Protein AF-A0AAE7TFU7-F1 (afdb_monomer_lite)

Radius of gyration: 14.78 Å; chains: 1; bounding box: 38×43×29 Å

Foldseek 3Di:
DDPDPPDDPCDPLNVVLVVLCCVLLPPVLVVVVVVVCVPDDPVVVSVLSVLLCVVCSPPSLQSNQDHSLQSSLLSDPLADPVNSVVVSVCSNVVHRDDSVNSVVNSVVRD

Sequence (110 aa):
MLIAYENHPLDRVKLSAFYIFCRIVGHRKQRASVRNIGVLHEGTVASEMMRVVRCYGEQEGIVRRLSWRALVALSGPALPAEVRHSLDQRILAGERISLSRIAEAHRGHS

pLDDT: mean 70.21, std 18.86, range [31.34, 93.5]

Structure (mmCIF, N/CA/C/O backbone):
data_AF-A0AAE7TFU7-F1
#
_entry.id   AF-A0AAE7TFU7-F1
#
loop_
_atom_site.group_PDB
_atom_site.id
_atom_site.type_symbol
_atom_site.label_atom_id
_atom_site.label_alt_id
_atom_site.label_comp_id
_atom_site.label_asym_id
_atom_site.label_entity_id
_atom_site.label_seq_id
_atom_site.pdbx_PDB_ins_code
_atom_site.Cartn_x
_atom_site.Cartn_y
_atom_site.Cartn_z
_atom_site.occupancy
_atom_site.B_iso_or_equiv
_atom_site.auth_seq_id
_atom_site.auth_comp_id
_atom_site.auth_asym_id
_atom_site.auth_atom_id
_atom_site.pdbx_PDB_model_num
ATOM 1 N N . MET A 1 1 ? 22.417 25.861 -4.189 1.00 31.34 1 MET A N 1
ATOM 2 C CA . MET A 1 1 ? 23.427 24.843 -3.828 1.00 31.34 1 MET A CA 1
ATOM 3 C C . MET A 1 1 ? 22.778 23.460 -3.912 1.00 31.34 1 MET A C 1
ATOM 5 O O . MET A 1 1 ? 22.269 22.947 -2.925 1.00 31.34 1 MET A O 1
ATOM 9 N N . LEU A 1 2 ? 22.694 22.927 -5.136 1.00 35.16 2 LEU A N 1
ATOM 10 C CA . LEU A 1 2 ? 22.242 21.571 -5.463 1.00 35.16 2 LEU A CA 1
ATOM 11 C C . LEU A 1 2 ? 23.473 20.668 -5.356 1.00 35.16 2 LEU A C 1
ATOM 13 O O . LEU A 1 2 ? 24.370 20.768 -6.186 1.00 35.16 2 LEU A O 1
ATOM 17 N N . ILE A 1 3 ? 23.571 19.868 -4.298 1.00 39.00 3 ILE A N 1
ATOM 18 C CA . ILE A 1 3 ? 24.716 18.971 -4.119 1.00 39.00 3 ILE A CA 1
ATOM 19 C C . ILE A 1 3 ? 24.499 17.739 -5.005 1.00 39.00 3 ILE A C 1
ATOM 21 O O . ILE A 1 3 ? 23.590 16.950 -4.757 1.00 39.00 3 ILE A O 1
ATOM 25 N N . ALA A 1 4 ? 25.325 17.667 -6.051 1.00 36.75 4 ALA A N 1
ATOM 26 C CA . ALA A 1 4 ? 25.823 16.501 -6.779 1.00 36.75 4 ALA A CA 1
ATOM 27 C C . ALA A 1 4 ? 25.001 15.200 -6.671 1.00 36.75 4 ALA A C 1
ATOM 29 O O . ALA A 1 4 ? 25.145 14.422 -5.731 1.00 36.75 4 ALA A O 1
ATOM 30 N N . TYR A 1 5 ? 24.211 14.937 -7.714 1.00 38.12 5 TYR A N 1
ATOM 31 C CA . TYR A 1 5 ? 23.736 13.601 -8.100 1.00 38.12 5 TYR A CA 1
ATOM 32 C C . TYR A 1 5 ? 24.239 13.266 -9.519 1.00 38.12 5 TYR A C 1
ATOM 34 O O . TYR A 1 5 ? 23.544 12.652 -10.325 1.00 38.12 5 TYR A O 1
ATOM 42 N N . GLU A 1 6 ? 25.440 13.744 -9.852 1.00 37.06 6 GLU A N 1
ATOM 43 C CA . GLU A 1 6 ? 26.152 13.376 -11.074 1.00 37.06 6 GLU A CA 1
ATOM 44 C C . GLU A 1 6 ? 26.837 12.020 -10.865 1.00 37.06 6 GLU A C 1
ATOM 46 O O . GLU A 1 6 ? 27.547 11.828 -9.878 1.00 37.06 6 GLU A O 1
ATOM 51 N N . ASN A 1 7 ? 26.642 11.121 -11.837 1.00 37.59 7 ASN A N 1
ATOM 52 C CA . ASN A 1 7 ? 27.311 9.823 -12.036 1.00 37.59 7 ASN A CA 1
ATOM 53 C C . ASN A 1 7 ? 26.622 8.539 -11.529 1.00 37.59 7 ASN A C 1
ATOM 55 O O . ASN A 1 7 ? 27.302 7.588 -11.161 1.00 37.59 7 ASN A O 1
ATOM 59 N N . HIS A 1 8 ? 25.292 8.433 -11.623 1.00 40.38 8 HIS A N 1
ATOM 60 C CA . HIS A 1 8 ? 24.636 7.118 -11.746 1.00 40.38 8 HIS A CA 1
ATOM 61 C C . HIS A 1 8 ? 23.726 7.109 -12.985 1.00 40.38 8 HIS A C 1
ATOM 63 O O . HIS A 1 8 ? 22.977 8.073 -13.166 1.00 40.38 8 HIS A O 1
ATOM 69 N N . PRO A 1 9 ? 23.746 6.064 -13.840 1.00 40.22 9 PRO A N 1
ATOM 70 C CA . PRO A 1 9 ? 22.921 5.974 -15.045 1.00 40.22 9 PRO A CA 1
ATOM 71 C C . PRO A 1 9 ? 21.478 5.607 -14.668 1.00 40.22 9 PRO A C 1
ATOM 73 O O . PRO A 1 9 ? 20.930 4.564 -15.032 1.00 40.22 9 PRO A O 1
ATOM 76 N N . LEU A 1 10 ? 20.833 6.475 -13.896 1.00 47.09 10 LEU A N 1
ATOM 77 C CA . LEU A 1 10 ? 19.396 6.435 -13.738 1.00 47.09 10 LEU A CA 1
ATOM 78 C C . LEU A 1 10 ? 18.805 7.160 -14.948 1.00 47.09 10 LEU A C 1
ATOM 80 O O . LEU A 1 10 ? 18.745 8.384 -14.977 1.00 47.09 10 LEU A O 1
ATOM 84 N N . ASP A 1 11 ? 18.426 6.379 -15.963 1.00 53.69 11 ASP A N 1
ATOM 85 C CA . ASP A 1 11 ? 17.668 6.800 -17.149 1.00 53.69 11 ASP A CA 1
ATOM 86 C C . ASP A 1 11 ? 16.681 7.941 -16.859 1.00 53.69 11 ASP A C 1
ATOM 88 O O . ASP A 1 11 ? 16.065 7.983 -15.791 1.00 53.69 11 ASP A O 1
ATOM 92 N N . ARG A 1 12 ? 16.443 8.837 -17.828 1.00 45.59 12 ARG A N 1
ATOM 93 C CA . ARG A 1 12 ? 15.539 10.001 -17.667 1.00 45.59 12 ARG A CA 1
ATOM 94 C C . ARG A 1 12 ? 14.156 9.641 -17.097 1.00 45.59 12 ARG A C 1
ATOM 96 O O . ARG A 1 12 ? 13.553 10.448 -16.393 1.00 45.59 12 ARG A O 1
ATOM 103 N N . VAL A 1 13 ? 13.679 8.422 -17.351 1.00 49.94 13 VAL A N 1
ATOM 104 C CA . VAL A 1 13 ? 12.421 7.871 -16.816 1.00 49.94 13 VAL A CA 1
ATOM 105 C C . VAL A 1 13 ? 12.510 7.550 -15.314 1.00 49.94 13 VAL A C 1
ATOM 107 O O . VAL A 1 13 ? 11.554 7.742 -14.566 1.00 49.94 13 VAL A O 1
ATOM 110 N N . LYS A 1 14 ? 13.671 7.087 -14.841 1.00 51.00 14 LYS A N 1
ATOM 111 C CA . LYS A 1 14 ? 13.936 6.814 -13.423 1.00 51.00 14 LYS A CA 1
ATOM 112 C C . LYS A 1 14 ? 14.052 8.119 -12.635 1.00 51.00 14 LYS A C 1
ATOM 114 O O . LYS A 1 14 ? 13.524 8.200 -11.531 1.00 51.00 14 LYS A O 1
ATOM 119 N N . LEU A 1 15 ? 14.662 9.154 -13.220 1.00 51.62 15 LEU A N 1
ATOM 120 C CA . LEU A 1 15 ? 14.739 10.492 -12.622 1.00 51.62 15 LEU A CA 1
ATOM 121 C C . LEU A 1 15 ? 13.365 11.166 -12.507 1.00 51.62 15 LEU A C 1
ATOM 123 O O . LEU A 1 15 ? 13.084 11.765 -11.472 1.00 51.62 15 LEU A O 1
ATOM 127 N N . SER A 1 16 ? 12.480 11.036 -13.503 1.00 54.75 16 SER A N 1
ATOM 128 C CA . SER A 1 16 ? 11.123 11.597 -13.420 1.00 54.75 16 SER A CA 1
ATOM 129 C C . SER A 1 16 ? 10.256 10.862 -12.395 1.00 54.75 16 SER A C 1
ATOM 131 O O . SER A 1 16 ? 9.613 11.510 -11.571 1.00 54.75 16 SER A O 1
ATOM 133 N N . ALA A 1 17 ? 10.301 9.526 -12.365 1.00 53.41 17 ALA A N 1
ATOM 134 C CA . ALA A 1 17 ? 9.612 8.726 -11.353 1.00 53.41 17 ALA A CA 1
ATOM 135 C C . ALA A 1 17 ? 10.141 9.018 -9.939 1.00 53.41 17 ALA A C 1
ATOM 137 O O . ALA A 1 17 ? 9.354 9.181 -9.008 1.00 53.41 17 ALA A O 1
ATOM 138 N N . PHE A 1 18 ? 11.462 9.159 -9.786 1.00 56.28 18 PHE A N 1
ATOM 139 C CA . PHE A 1 18 ? 12.096 9.551 -8.531 1.00 56.28 18 PHE A CA 1
ATOM 140 C C . PHE A 1 18 ? 11.674 10.959 -8.104 1.00 56.28 18 PHE A C 1
ATOM 142 O O . PHE A 1 18 ? 11.327 11.153 -6.947 1.00 56.28 18 PHE A O 1
ATOM 149 N N . TYR A 1 19 ? 11.628 11.931 -9.018 1.00 58.66 19 TYR A N 1
ATOM 150 C CA . TYR A 1 19 ? 11.243 13.312 -8.713 1.00 58.66 19 TYR A CA 1
ATOM 151 C C . TYR A 1 19 ? 9.752 13.446 -8.360 1.00 58.66 19 TYR A C 1
ATOM 153 O O . TYR A 1 19 ? 9.405 14.125 -7.393 1.00 58.66 19 TYR A O 1
ATOM 161 N N . ILE A 1 20 ? 8.868 12.746 -9.080 1.00 59.28 20 ILE A N 1
ATOM 162 C CA . ILE A 1 20 ? 7.433 12.647 -8.762 1.00 59.28 20 ILE A CA 1
ATOM 163 C C . ILE A 1 20 ? 7.250 11.991 -7.388 1.00 59.28 20 ILE A C 1
ATOM 165 O O . ILE A 1 20 ? 6.531 12.506 -6.535 1.00 59.28 20 ILE A O 1
ATOM 169 N N . PHE A 1 21 ? 7.984 10.914 -7.114 1.00 60.69 21 PHE A N 1
ATOM 170 C CA . PHE A 1 21 ? 7.987 10.261 -5.810 1.00 60.69 21 PHE A CA 1
ATOM 171 C C . PHE A 1 21 ? 8.536 11.167 -4.688 1.00 60.69 21 PHE A C 1
ATOM 173 O O . PHE A 1 21 ? 7.940 11.239 -3.615 1.00 60.69 21 PHE A O 1
ATOM 180 N N . CYS A 1 22 ? 9.630 11.904 -4.918 1.00 58.56 22 CYS A N 1
ATOM 181 C CA . CYS A 1 22 ? 10.173 12.908 -3.992 1.00 58.56 22 CYS A CA 1
ATOM 182 C C . CYS A 1 22 ? 9.132 13.966 -3.634 1.00 58.56 22 CYS A C 1
ATOM 184 O O . CYS A 1 22 ? 9.009 14.335 -2.464 1.00 58.56 22 CYS A O 1
ATOM 186 N N . ARG A 1 23 ? 8.376 14.421 -4.638 1.00 63.72 23 ARG A N 1
ATOM 187 C CA . ARG A 1 23 ? 7.312 15.409 -4.476 1.00 63.72 23 ARG A CA 1
ATOM 188 C C . ARG A 1 23 ? 6.156 14.869 -3.629 1.00 63.72 23 ARG A C 1
ATOM 190 O O . ARG A 1 23 ? 5.695 15.581 -2.74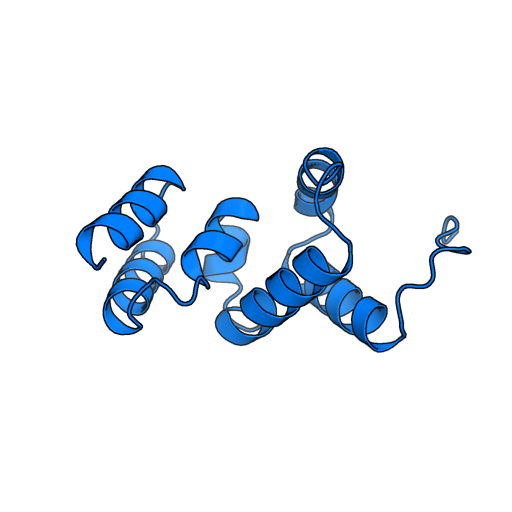7 1.00 63.72 23 ARG A O 1
ATOM 197 N N . ILE A 1 24 ? 5.738 13.621 -3.850 1.00 58.69 24 ILE A N 1
ATOM 198 C CA . ILE A 1 24 ? 4.565 13.020 -3.186 1.00 58.69 24 ILE A CA 1
ATOM 199 C C . ILE A 1 24 ? 4.890 12.516 -1.765 1.00 58.69 24 ILE A C 1
ATOM 201 O O . ILE A 1 24 ? 4.108 12.698 -0.835 1.00 58.69 24 ILE A O 1
ATOM 205 N N . VAL A 1 25 ? 6.042 11.870 -1.552 1.00 57.69 25 VAL A N 1
ATOM 206 C CA . VAL A 1 25 ? 6.344 11.173 -0.278 1.00 57.69 25 VAL A CA 1
ATOM 207 C C . VAL A 1 25 ? 7.009 12.088 0.759 1.00 57.69 25 VAL A C 1
ATOM 209 O O . VAL A 1 25 ? 7.026 11.785 1.957 1.00 57.69 25 VAL A O 1
ATOM 212 N N . GLY A 1 26 ? 7.518 13.241 0.323 1.00 54.47 26 GLY A N 1
ATOM 213 C CA . GLY A 1 26 ? 8.229 14.197 1.160 1.00 54.47 26 GLY A CA 1
ATOM 214 C C . GLY A 1 26 ? 9.648 13.734 1.510 1.00 54.47 26 GLY A C 1
ATOM 215 O O . GLY A 1 26 ? 9.895 12.595 1.917 1.00 54.47 26 GLY A O 1
ATOM 216 N N . HIS A 1 27 ? 10.602 14.663 1.413 1.00 50.62 27 HIS A N 1
ATOM 217 C CA . HIS A 1 27 ? 12.049 14.425 1.538 1.00 50.62 27 HIS A CA 1
ATOM 218 C C . HIS A 1 27 ? 12.498 13.633 2.790 1.00 50.62 27 HIS A C 1
ATOM 220 O O . HIS A 1 27 ? 13.552 12.997 2.777 1.00 50.62 27 HIS A O 1
ATOM 226 N N . ARG A 1 28 ? 11.720 13.626 3.886 1.00 48.78 28 ARG A N 1
ATOM 227 C CA . ARG A 1 28 ? 12.124 13.007 5.166 1.00 48.78 28 ARG A CA 1
ATOM 228 C C . ARG A 1 28 ? 12.028 11.478 5.205 1.00 48.78 28 ARG A C 1
ATOM 230 O O . ARG A 1 28 ? 12.835 10.857 5.892 1.00 48.78 28 ARG A O 1
ATOM 237 N N . LYS A 1 29 ? 11.099 10.846 4.475 1.00 50.22 29 LYS A N 1
ATOM 238 C CA . LYS A 1 29 ? 10.947 9.373 4.497 1.00 50.22 29 LYS A CA 1
ATOM 239 C C . LYS A 1 29 ? 11.993 8.645 3.638 1.00 50.22 29 LYS A C 1
ATOM 241 O O . LYS A 1 29 ? 12.315 7.489 3.907 1.00 50.2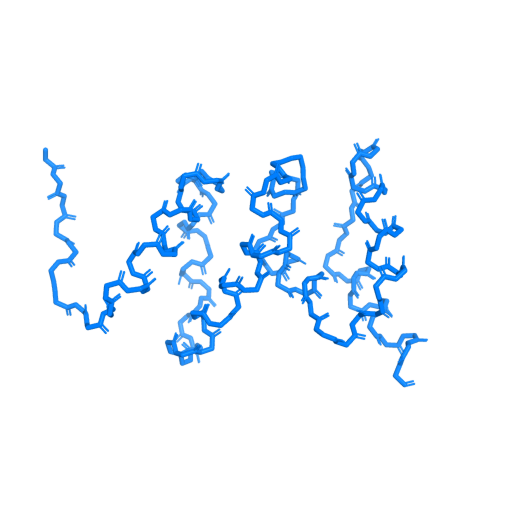2 29 LYS A O 1
ATOM 246 N N . GLN A 1 30 ? 12.585 9.328 2.656 1.00 47.44 30 GLN A N 1
ATOM 247 C CA . GLN A 1 30 ? 13.564 8.746 1.729 1.00 47.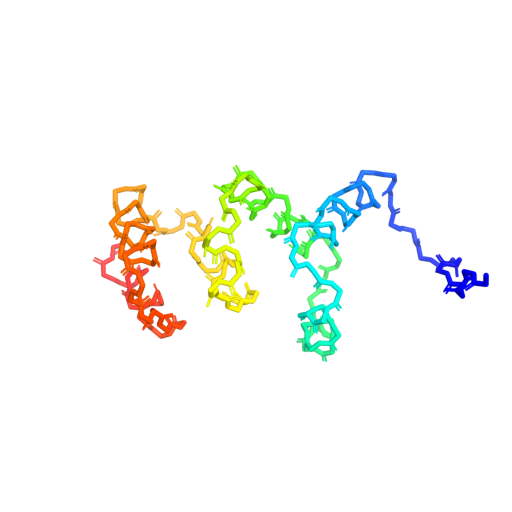44 30 GLN A CA 1
ATOM 248 C C . GLN A 1 30 ? 14.890 8.368 2.381 1.00 47.44 30 GLN A C 1
ATOM 250 O O . GLN A 1 30 ? 15.425 7.296 2.108 1.00 47.44 30 GLN A O 1
ATOM 255 N N . ARG A 1 31 ? 15.404 9.205 3.290 1.00 42.97 31 ARG A N 1
ATOM 256 C CA . ARG A 1 31 ? 16.728 9.001 3.903 1.00 42.97 31 ARG A CA 1
ATOM 257 C C . ARG A 1 31 ? 16.807 7.729 4.756 1.00 42.97 31 ARG A C 1
ATOM 259 O O . ARG A 1 31 ? 17.903 7.237 5.003 1.00 42.97 31 ARG A O 1
ATOM 266 N N . ALA A 1 32 ? 15.673 7.212 5.231 1.00 48.28 32 ALA A N 1
ATOM 267 C CA . ALA A 1 32 ? 15.589 5.940 5.952 1.00 48.28 32 ALA A CA 1
ATOM 268 C C . ALA A 1 32 ? 15.390 4.739 5.011 1.00 48.28 32 ALA A C 1
ATOM 270 O O . ALA A 1 32 ? 15.869 3.647 5.306 1.00 48.28 32 ALA A O 1
ATOM 271 N N . SER A 1 33 ? 14.717 4.946 3.873 1.00 47.78 33 SER A N 1
ATOM 272 C CA . SER A 1 33 ? 14.436 3.885 2.903 1.00 47.78 33 SER A CA 1
ATOM 273 C C . SER A 1 33 ? 15.661 3.550 2.054 1.00 47.78 33 SER A C 1
ATOM 275 O O . SER A 1 33 ? 16.048 2.392 1.987 1.00 47.78 33 SER A O 1
ATOM 277 N N . VAL A 1 34 ? 16.351 4.557 1.501 1.00 47.59 34 VAL A N 1
ATOM 278 C CA . VAL A 1 34 ? 17.553 4.356 0.664 1.00 47.59 34 VAL A CA 1
ATOM 279 C C . VAL A 1 34 ? 18.682 3.669 1.445 1.00 47.59 34 VAL A C 1
ATOM 281 O O . VAL A 1 34 ? 19.379 2.825 0.896 1.00 47.59 34 VAL A O 1
ATOM 284 N N . ARG A 1 35 ? 18.802 3.927 2.757 1.00 45.78 35 ARG A N 1
ATOM 285 C CA . ARG A 1 35 ? 19.779 3.243 3.628 1.00 45.78 35 ARG A CA 1
ATOM 286 C C . ARG A 1 35 ? 19.476 1.758 3.877 1.00 45.78 35 ARG A C 1
ATOM 288 O O . ARG A 1 35 ? 20.391 1.021 4.209 1.00 45.78 35 ARG A O 1
ATOM 295 N N . ASN A 1 36 ? 18.228 1.315 3.708 1.00 40.50 36 ASN A N 1
ATOM 296 C CA . ASN A 1 36 ? 17.818 -0.091 3.847 1.00 40.50 36 ASN A CA 1
ATOM 297 C C . ASN A 1 36 ? 17.729 -0.837 2.498 1.00 40.50 36 ASN A C 1
ATOM 299 O O . ASN A 1 36 ? 17.459 -2.033 2.486 1.00 40.50 36 ASN A O 1
ATOM 303 N N . ILE A 1 37 ? 17.927 -0.145 1.369 1.00 45.94 37 ILE A N 1
ATOM 304 C CA . ILE A 1 37 ? 17.799 -0.681 -0.002 1.00 45.94 37 ILE A CA 1
ATOM 305 C C . ILE A 1 37 ? 19.153 -1.178 -0.554 1.00 45.94 37 ILE A C 1
ATOM 307 O O . ILE A 1 37 ? 19.238 -1.585 -1.705 1.00 45.94 37 ILE A O 1
ATOM 311 N N . GLY A 1 38 ? 20.210 -1.228 0.265 1.00 39.16 38 GLY A N 1
ATOM 312 C CA . GLY A 1 38 ? 21.584 -1.569 -0.146 1.00 39.16 38 GLY A CA 1
ATOM 313 C C . GLY A 1 38 ? 21.829 -2.964 -0.751 1.00 39.16 38 GLY A C 1
ATOM 314 O O . GLY A 1 38 ? 22.983 -3.346 -0.886 1.00 39.16 38 GLY A O 1
ATOM 315 N N . VAL A 1 39 ? 20.790 -3.733 -1.102 1.00 46.50 39 VAL A N 1
ATOM 316 C CA . VAL A 1 39 ? 20.896 -5.089 -1.678 1.00 46.50 39 VAL A CA 1
ATOM 317 C C . VAL A 1 39 ? 19.932 -5.324 -2.865 1.00 46.50 39 VAL A C 1
ATOM 319 O O . VAL A 1 39 ? 19.975 -6.376 -3.495 1.00 46.50 39 VAL A O 1
ATOM 322 N N . LEU A 1 40 ? 19.057 -4.372 -3.225 1.00 46.97 40 LEU A N 1
ATOM 323 C CA . LEU A 1 40 ? 18.101 -4.560 -4.330 1.00 46.97 40 LEU A CA 1
ATOM 324 C C . LEU A 1 40 ? 18.664 -4.003 -5.644 1.00 46.97 40 LEU A C 1
ATOM 326 O O . LEU A 1 40 ? 19.024 -2.832 -5.719 1.00 46.97 40 LEU A O 1
ATOM 330 N N . HIS A 1 41 ? 18.697 -4.839 -6.687 1.00 55.97 41 HIS A N 1
ATOM 331 C CA . HIS A 1 41 ? 19.038 -4.430 -8.054 1.00 55.97 41 HIS A CA 1
ATOM 332 C C . HIS A 1 41 ? 18.225 -3.193 -8.469 1.00 55.97 41 HIS A C 1
ATOM 334 O O . HIS A 1 41 ? 17.008 -3.149 -8.273 1.00 55.97 41 HIS A O 1
ATOM 340 N N . GLU A 1 42 ? 18.877 -2.211 -9.097 1.00 56.50 42 GLU A N 1
ATOM 341 C CA . GLU A 1 42 ? 18.264 -0.929 -9.480 1.00 56.50 42 GLU A CA 1
ATOM 342 C C . GLU A 1 42 ? 16.968 -1.083 -10.299 1.00 56.50 42 GLU A C 1
ATOM 344 O O . GLU A 1 42 ? 16.047 -0.272 -10.178 1.00 56.50 42 GLU A O 1
ATOM 349 N N . GLY A 1 43 ? 16.869 -2.141 -11.114 1.00 60.28 43 GLY A N 1
ATOM 350 C CA . GLY A 1 43 ? 15.669 -2.457 -11.896 1.00 60.28 43 GLY A CA 1
ATOM 351 C C . GLY A 1 43 ? 14.452 -2.818 -11.037 1.00 60.28 43 GLY A C 1
ATOM 352 O O . GLY A 1 43 ? 13.337 -2.380 -11.328 1.00 60.28 43 GLY A O 1
ATOM 353 N N . THR A 1 44 ? 14.658 -3.547 -9.938 1.00 71.25 44 THR A N 1
ATOM 354 C CA . THR A 1 44 ? 13.589 -3.929 -9.002 1.00 71.25 44 THR A CA 1
ATOM 355 C C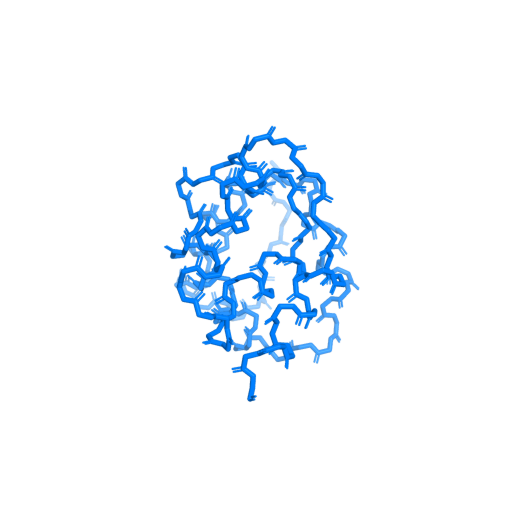 . THR A 1 44 ? 13.038 -2.702 -8.289 1.00 71.25 44 THR A C 1
ATOM 357 O O . THR A 1 44 ? 11.824 -2.519 -8.219 1.00 71.25 44 THR A O 1
ATOM 360 N N . VAL A 1 45 ? 13.926 -1.808 -7.850 1.00 69.62 45 VAL A N 1
ATOM 361 C CA . VAL A 1 45 ? 13.546 -0.567 -7.162 1.00 69.62 45 VAL A CA 1
ATOM 362 C C . VAL A 1 45 ? 12.729 0.342 -8.084 1.00 69.62 45 VAL A C 1
ATOM 364 O O . VAL A 1 45 ? 11.683 0.848 -7.681 1.00 69.62 45 VAL A O 1
ATOM 367 N N . ALA A 1 46 ? 13.150 0.513 -9.342 1.00 69.12 46 ALA A N 1
ATOM 368 C CA . ALA A 1 46 ? 12.407 1.318 -10.312 1.00 69.12 46 ALA A CA 1
ATOM 369 C C . ALA 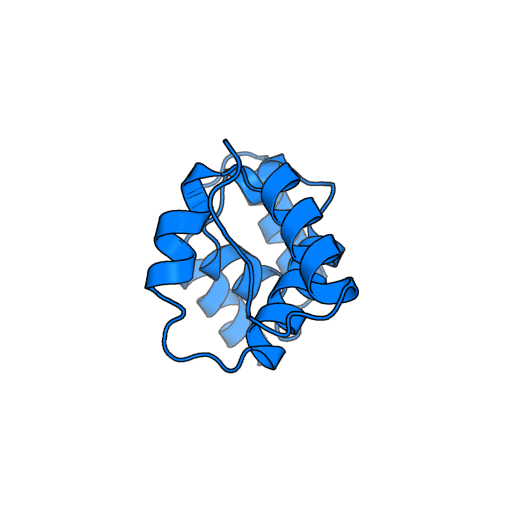A 1 46 ? 11.001 0.749 -10.586 1.00 69.12 46 ALA A C 1
ATOM 371 O O . ALA A 1 46 ? 10.026 1.501 -10.617 1.00 69.12 46 ALA A O 1
ATOM 372 N N . SER A 1 47 ? 10.880 -0.575 -10.725 1.00 78.81 47 SER A N 1
ATOM 373 C CA . SER A 1 47 ? 9.593 -1.254 -10.921 1.00 78.81 47 SER A CA 1
ATOM 374 C C . SER A 1 47 ? 8.660 -1.098 -9.712 1.00 78.81 47 SER A C 1
ATOM 376 O O . SER A 1 47 ? 7.479 -0.777 -9.865 1.00 78.81 47 SER A O 1
ATOM 378 N N . GLU A 1 48 ? 9.179 -1.252 -8.491 1.00 82.44 48 GLU A N 1
ATOM 379 C CA . GLU A 1 48 ? 8.435 -0.996 -7.251 1.00 82.44 48 GLU A CA 1
ATOM 380 C C . GLU A 1 48 ? 7.954 0.458 -7.155 1.00 82.44 48 GLU A C 1
ATOM 382 O O . GLU A 1 48 ? 6.789 0.704 -6.842 1.00 82.44 48 GLU A O 1
ATOM 387 N N . MET A 1 49 ? 8.813 1.425 -7.489 1.00 79.00 49 MET A N 1
ATOM 388 C CA . MET A 1 49 ? 8.458 2.847 -7.520 1.00 79.00 49 MET A CA 1
ATOM 389 C C . MET A 1 49 ? 7.353 3.148 -8.522 1.00 79.00 49 MET A C 1
ATOM 391 O O . MET A 1 49 ? 6.351 3.756 -8.148 1.00 79.00 49 MET A O 1
ATOM 395 N N . MET A 1 50 ? 7.484 2.687 -9.765 1.00 80.00 50 MET A N 1
ATOM 396 C CA . MET A 1 50 ? 6.451 2.892 -10.784 1.00 80.00 50 MET A CA 1
ATOM 397 C C . MET A 1 50 ? 5.107 2.301 -10.359 1.00 80.00 50 MET A C 1
ATOM 399 O O . MET A 1 50 ? 4.061 2.908 -10.586 1.00 80.00 50 MET A O 1
ATOM 403 N N . ARG A 1 51 ? 5.125 1.139 -9.704 1.00 86.00 51 ARG A N 1
ATOM 404 C CA . ARG A 1 51 ? 3.919 0.472 -9.215 1.00 86.00 51 ARG A CA 1
ATOM 405 C C . ARG A 1 51 ? 3.235 1.258 -8.103 1.00 86.00 51 ARG A C 1
ATOM 407 O O . ARG A 1 51 ? 2.027 1.474 -8.170 1.00 86.00 51 ARG A O 1
ATOM 414 N N . VAL A 1 52 ? 3.999 1.721 -7.113 1.00 84.75 52 VAL A N 1
ATOM 415 C CA . VAL A 1 52 ? 3.469 2.538 -6.013 1.00 84.75 52 VAL A CA 1
ATOM 416 C C . VAL A 1 52 ? 2.925 3.863 -6.540 1.00 84.75 52 VAL A C 1
ATOM 418 O O . VAL A 1 52 ? 1.823 4.243 -6.161 1.00 84.75 52 VAL A O 1
ATOM 421 N N . VAL A 1 53 ? 3.639 4.535 -7.448 1.00 83.12 53 VAL A N 1
ATOM 422 C CA . VAL A 1 53 ? 3.166 5.781 -8.078 1.00 83.12 53 VAL A CA 1
ATOM 423 C C . VAL A 1 53 ? 1.877 5.541 -8.863 1.00 83.12 53 VAL A C 1
ATOM 425 O O . VAL A 1 53 ? 0.944 6.326 -8.742 1.00 83.12 53 VAL A O 1
ATOM 428 N N . ARG A 1 54 ? 1.774 4.436 -9.609 1.00 83.25 54 ARG A N 1
ATOM 429 C CA . ARG A 1 54 ? 0.548 4.093 -10.345 1.00 83.25 54 ARG A CA 1
ATOM 430 C C . ARG A 1 54 ? -0.642 3.834 -9.419 1.00 83.25 54 ARG A C 1
ATOM 432 O O . ARG A 1 54 ? -1.756 4.196 -9.768 1.00 83.25 54 ARG A O 1
ATOM 439 N N . CYS A 1 55 ? -0.423 3.190 -8.273 1.00 85.88 55 CYS A N 1
ATOM 440 C CA . CYS A 1 55 ? -1.511 2.858 -7.348 1.00 85.88 55 CYS A CA 1
ATOM 441 C C . CYS A 1 55 ? -1.917 4.042 -6.461 1.00 85.88 55 CYS A C 1
ATOM 443 O O . CYS A 1 55 ? -3.094 4.201 -6.169 1.00 85.88 55 CYS A O 1
ATOM 445 N N . TYR A 1 56 ? -0.950 4.851 -6.023 1.00 85.25 56 TYR A N 1
ATOM 446 C CA . TYR A 1 56 ? -1.130 5.789 -4.910 1.00 85.25 56 TYR A CA 1
ATOM 447 C C . TYR A 1 56 ? -0.623 7.203 -5.195 1.00 85.25 56 TYR A C 1
ATOM 449 O O . TYR A 1 56 ? -0.576 8.021 -4.278 1.00 85.25 56 TYR A O 1
ATOM 457 N N . GLY A 1 57 ? -0.233 7.512 -6.436 1.00 77.69 57 GLY A N 1
ATOM 458 C CA . GLY A 1 57 ? 0.372 8.797 -6.797 1.00 77.69 57 GLY A CA 1
ATOM 459 C C . GLY A 1 57 ? -0.488 10.013 -6.444 1.00 77.69 57 GLY A C 1
ATOM 460 O O . GLY A 1 57 ? 0.048 11.051 -6.073 1.00 77.69 57 GLY A O 1
ATOM 461 N N . GLU A 1 58 ? -1.810 9.857 -6.477 1.00 79.69 58 GLU A N 1
ATOM 462 C CA . GLU A 1 58 ? -2.778 10.908 -6.131 1.00 79.69 58 GLU A CA 1
ATOM 463 C C . GLU A 1 58 ? -3.361 10.742 -4.716 1.00 79.69 58 GLU A C 1
ATOM 465 O O . GLU A 1 58 ? -4.069 11.610 -4.212 1.00 79.69 58 GLU A O 1
ATOM 470 N N . GLN A 1 59 ? -3.050 9.639 -4.029 1.00 82.94 59 GLN A N 1
ATOM 471 C CA . GLN A 1 59 ? -3.627 9.290 -2.730 1.00 82.94 59 GLN A CA 1
ATOM 472 C C . GLN A 1 59 ? -2.674 9.630 -1.580 1.00 82.94 59 GLN A C 1
ATOM 474 O O . GLN A 1 59 ? -2.218 8.763 -0.826 1.00 82.94 59 GLN A O 1
ATOM 479 N N . GLU A 1 60 ? -2.396 10.926 -1.408 1.00 77.31 60 GLU A N 1
ATOM 480 C CA . GLU A 1 60 ? -1.468 11.425 -0.383 1.00 77.31 60 GLU A CA 1
ATOM 481 C C . GLU A 1 60 ? -1.798 10.920 1.032 1.00 77.31 60 GLU A C 1
ATOM 483 O O . GLU A 1 60 ? -0.890 10.651 1.823 1.00 77.31 60 GLU A O 1
ATOM 488 N N . GLY A 1 61 ? -3.083 10.738 1.356 1.00 80.75 61 GLY A N 1
ATOM 489 C CA . GLY A 1 61 ? -3.527 10.215 2.651 1.00 80.75 61 GLY A CA 1
ATOM 490 C C . GLY A 1 61 ? -2.927 8.846 2.991 1.00 80.75 61 GLY A C 1
ATOM 491 O O . GLY A 1 61 ? -2.505 8.623 4.127 1.00 80.75 61 GLY A O 1
ATOM 492 N N . ILE A 1 62 ? -2.801 7.959 2.003 1.00 84.62 62 ILE A N 1
ATOM 493 C CA . ILE A 1 62 ? -2.223 6.619 2.174 1.00 84.62 62 ILE A CA 1
ATOM 494 C C . ILE A 1 62 ? -0.696 6.703 2.226 1.00 84.62 62 ILE A C 1
ATOM 496 O O . ILE A 1 62 ? -0.061 6.182 3.150 1.00 84.62 62 ILE A O 1
ATOM 500 N N . VAL A 1 63 ? -0.094 7.439 1.290 1.00 82.38 63 VAL A N 1
ATOM 501 C CA . VAL A 1 63 ? 1.367 7.587 1.185 1.00 82.38 63 VAL A CA 1
ATOM 502 C C . VAL A 1 63 ? 1.972 8.215 2.448 1.00 82.38 63 VAL A C 1
ATOM 504 O O . VAL A 1 63 ? 3.041 7.815 2.933 1.00 82.38 63 VAL A O 1
ATOM 507 N N . ARG A 1 64 ? 1.276 9.181 3.052 1.00 82.06 64 ARG A N 1
ATOM 508 C CA . ARG A 1 64 ? 1.732 9.837 4.284 1.00 82.06 64 ARG A CA 1
ATOM 509 C C . ARG A 1 64 ? 1.597 8.936 5.510 1.00 82.06 64 ARG A C 1
ATOM 511 O O . ARG A 1 64 ? 2.427 9.053 6.414 1.00 82.06 64 ARG A O 1
ATOM 518 N N . ARG A 1 65 ? 0.655 7.991 5.526 1.00 84.75 65 ARG A N 1
ATOM 519 C CA . ARG A 1 65 ? 0.391 7.107 6.677 1.00 84.75 65 ARG A CA 1
ATOM 520 C C . ARG A 1 65 ? 1.243 5.839 6.705 1.00 84.75 65 ARG A C 1
ATOM 522 O O . ARG A 1 65 ? 1.530 5.337 7.788 1.00 84.75 65 ARG A O 1
ATOM 529 N N . LEU A 1 66 ? 1.720 5.366 5.556 1.00 83.25 66 LEU A N 1
ATOM 530 C CA . LEU A 1 66 ? 2.480 4.116 5.463 1.00 83.25 66 LEU A CA 1
ATOM 531 C C . LEU A 1 66 ? 3.998 4.303 5.327 1.00 83.25 66 LEU A C 1
ATOM 533 O O . LEU A 1 66 ? 4.506 5.362 4.948 1.00 83.25 66 LEU A O 1
ATOM 537 N N . SER A 1 67 ? 4.749 3.253 5.666 1.00 83.19 67 SER A N 1
ATOM 538 C CA . SER A 1 67 ? 6.175 3.146 5.339 1.00 83.19 67 SER A CA 1
ATOM 539 C C . SER A 1 67 ? 6.360 2.708 3.882 1.00 83.19 67 SER A C 1
ATOM 541 O O . SER A 1 67 ? 5.455 2.128 3.286 1.00 83.19 67 SER A O 1
ATOM 543 N N . TRP A 1 68 ? 7.548 2.931 3.308 1.00 80.62 68 TRP A N 1
ATOM 544 C CA . TRP A 1 68 ? 7.854 2.492 1.938 1.00 80.62 68 TRP A CA 1
ATOM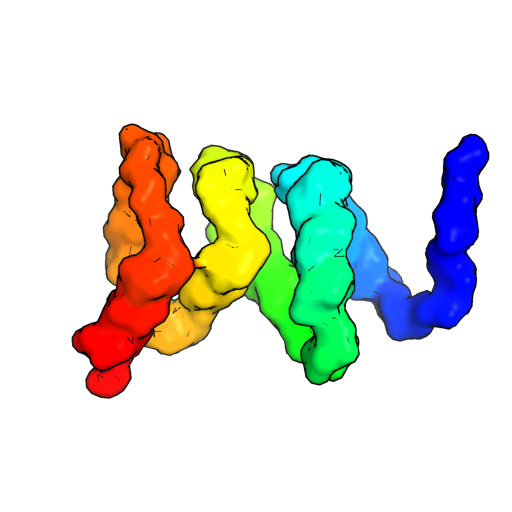 545 C C . TRP A 1 68 ? 7.611 0.993 1.735 1.00 80.62 68 TRP A C 1
ATOM 547 O O . TRP A 1 68 ? 6.899 0.599 0.819 1.00 80.62 68 TRP A O 1
ATOM 557 N N . ARG A 1 69 ? 8.125 0.157 2.647 1.00 82.56 69 ARG A N 1
ATOM 558 C CA . ARG A 1 69 ? 7.930 -1.300 2.594 1.00 82.56 69 ARG A CA 1
ATOM 559 C C . ARG A 1 69 ? 6.449 -1.685 2.604 1.00 82.56 69 ARG A C 1
ATOM 561 O O . ARG A 1 69 ? 6.065 -2.616 1.909 1.00 82.56 69 ARG A O 1
ATOM 568 N N . ALA A 1 70 ? 5.624 -0.965 3.368 1.00 86.50 70 ALA A N 1
ATOM 569 C CA . ALA A 1 70 ? 4.183 -1.191 3.400 1.00 86.50 70 ALA A CA 1
ATOM 570 C C . ALA A 1 70 ? 3.509 -0.784 2.082 1.00 86.50 70 ALA A C 1
ATOM 572 O O . ALA A 1 70 ? 2.684 -1.539 1.589 1.00 86.50 70 ALA A O 1
ATOM 573 N N . LEU A 1 71 ? 3.904 0.335 1.465 1.00 87.06 71 LEU A N 1
ATOM 574 C CA . LEU A 1 71 ? 3.397 0.746 0.146 1.00 87.06 71 LEU A CA 1
ATOM 575 C C . LEU A 1 71 ? 3.768 -0.252 -0.961 1.00 87.06 71 LEU A C 1
ATOM 577 O O . LEU A 1 71 ? 2.935 -0.585 -1.804 1.00 87.06 71 LEU A O 1
ATOM 581 N N . VAL A 1 72 ? 4.999 -0.769 -0.949 1.00 86.69 72 VAL A N 1
ATOM 582 C CA . VAL A 1 72 ? 5.439 -1.799 -1.906 1.00 86.69 72 VAL A CA 1
ATOM 583 C C . VAL A 1 72 ? 4.647 -3.091 -1.722 1.00 86.69 72 VAL A C 1
ATOM 585 O O . VAL A 1 72 ? 4.160 -3.652 -2.700 1.00 86.69 72 VAL A O 1
ATOM 588 N N . ALA A 1 73 ? 4.467 -3.542 -0.478 1.00 89.00 73 ALA A N 1
ATOM 589 C CA . ALA A 1 73 ? 3.677 -4.734 -0.190 1.00 89.00 73 ALA A CA 1
ATOM 590 C C . ALA A 1 73 ? 2.200 -4.551 -0.580 1.00 89.00 73 ALA A C 1
ATOM 592 O O . ALA A 1 73 ? 1.606 -5.449 -1.169 1.00 89.00 73 ALA A O 1
ATOM 593 N N . LEU A 1 74 ? 1.618 -3.383 -0.302 1.00 89.88 74 LEU A N 1
ATOM 594 C CA . LEU A 1 74 ? 0.215 -3.082 -0.584 1.00 89.88 74 LEU A CA 1
ATOM 595 C C . LEU A 1 74 ? -0.066 -2.939 -2.089 1.00 89.88 74 LEU A C 1
ATOM 597 O O . LEU A 1 74 ? -1.104 -3.373 -2.572 1.00 89.88 74 LEU A O 1
ATOM 601 N N . SER A 1 75 ? 0.889 -2.400 -2.851 1.00 89.38 75 SER A N 1
ATOM 602 C CA . SER A 1 75 ? 0.832 -2.369 -4.321 1.00 89.38 75 SER A CA 1
ATOM 603 C C . SER A 1 75 ? 1.221 -3.704 -4.976 1.00 89.38 75 SER A C 1
ATOM 605 O O . SER A 1 75 ? 1.254 -3.800 -6.201 1.00 89.38 75 SER A O 1
ATOM 607 N N . GLY A 1 76 ? 1.549 -4.733 -4.188 1.00 86.81 76 GLY A N 1
ATOM 608 C CA . GLY A 1 76 ? 1.968 -6.048 -4.666 1.00 86.81 76 GLY A CA 1
ATOM 609 C C . GLY A 1 76 ? 0.909 -6.744 -5.532 1.00 86.81 76 GLY A C 1
ATOM 610 O O . GLY A 1 76 ? -0.261 -6.727 -5.164 1.00 86.81 76 GLY A O 1
ATOM 611 N N . PRO A 1 77 ? 1.295 -7.407 -6.641 1.00 83.69 77 PRO A N 1
ATOM 612 C CA . PRO A 1 77 ? 0.345 -8.085 -7.530 1.00 83.69 77 PRO A CA 1
ATOM 613 C C . PRO A 1 77 ? -0.319 -9.317 -6.896 1.00 83.69 77 PRO A C 1
ATOM 615 O O . PRO A 1 77 ? -1.382 -9.722 -7.342 1.00 83.69 77 PRO A O 1
ATOM 618 N N . ALA A 1 78 ? 0.290 -9.896 -5.856 1.00 85.25 78 ALA A N 1
ATOM 619 C CA . ALA A 1 78 ? -0.271 -11.022 -5.110 1.00 85.25 78 ALA A CA 1
ATOM 620 C C . ALA A 1 78 ? -1.419 -10.617 -4.162 1.00 85.25 78 ALA A C 1
ATOM 622 O O . ALA A 1 78 ? -2.051 -11.480 -3.563 1.00 85.25 78 ALA A O 1
ATOM 623 N N . LEU A 1 79 ? -1.709 -9.315 -4.034 1.00 85.50 79 LEU A N 1
ATOM 624 C CA . LEU A 1 79 ? -2.841 -8.836 -3.253 1.00 85.50 79 LEU A CA 1
ATOM 625 C C . LEU A 1 79 ? -4.045 -8.600 -4.178 1.00 85.50 79 LEU A C 1
ATOM 627 O O . LEU A 1 79 ? -3.957 -7.746 -5.068 1.00 85.50 79 LEU A O 1
ATOM 631 N N . PRO A 1 80 ? -5.183 -9.288 -3.972 1.00 87.62 80 PRO A N 1
ATOM 632 C CA . PRO A 1 80 ? -6.385 -9.042 -4.759 1.00 87.62 80 PRO A CA 1
ATOM 633 C C . PRO A 1 80 ? -6.850 -7.585 -4.652 1.00 87.62 80 PRO A C 1
ATOM 635 O O . PRO A 1 80 ? -6.733 -6.950 -3.599 1.00 87.62 80 PRO A O 1
ATOM 638 N N . ALA A 1 81 ? -7.414 -7.052 -5.738 1.00 86.81 81 ALA A N 1
ATOM 639 C CA . ALA A 1 81 ? -7.820 -5.648 -5.807 1.00 86.81 81 ALA A CA 1
ATOM 640 C C . ALA A 1 81 ? -8.849 -5.271 -4.726 1.00 86.81 81 ALA A C 1
ATOM 642 O O . ALA A 1 81 ? -8.740 -4.190 -4.150 1.00 86.81 81 ALA A O 1
ATOM 643 N N . GLU A 1 82 ? -9.789 -6.165 -4.413 1.00 88.00 82 GLU A N 1
ATOM 644 C CA . GLU A 1 82 ? -10.802 -5.962 -3.367 1.00 88.00 82 GLU A CA 1
ATOM 645 C C . GLU A 1 82 ? -10.182 -5.874 -1.968 1.00 88.00 82 GLU A C 1
ATOM 647 O O . GLU A 1 82 ? -10.507 -4.983 -1.182 1.00 88.00 82 GLU A O 1
ATOM 652 N N . VAL A 1 83 ? -9.222 -6.755 -1.676 1.00 89.56 83 VAL A N 1
ATOM 653 C CA . VAL A 1 83 ? -8.496 -6.779 -0.399 1.00 89.56 83 VAL A CA 1
ATOM 654 C C . VAL A 1 83 ? -7.673 -5.507 -0.241 1.00 89.56 83 VAL A C 1
ATOM 656 O O . VAL A 1 83 ? -7.702 -4.870 0.813 1.00 89.56 83 VAL A O 1
ATOM 659 N N . ARG A 1 84 ? -6.976 -5.100 -1.306 1.00 91.31 84 ARG A N 1
ATOM 660 C CA . ARG A 1 84 ? -6.246 -3.833 -1.346 1.00 91.31 84 ARG A CA 1
ATOM 661 C C . ARG A 1 84 ? -7.181 -2.648 -1.106 1.00 91.31 84 ARG A C 1
ATOM 663 O O . ARG A 1 84 ? -6.883 -1.834 -0.244 1.00 91.31 84 ARG A O 1
ATOM 670 N N . HIS A 1 85 ? -8.333 -2.599 -1.777 1.00 91.19 85 HIS A N 1
ATOM 671 C CA . HIS A 1 85 ? -9.311 -1.525 -1.597 1.00 91.19 85 HIS A CA 1
ATOM 672 C C . HIS A 1 85 ? -9.835 -1.450 -0.155 1.00 91.19 85 HIS A C 1
ATOM 674 O O . HIS A 1 85 ? -9.914 -0.369 0.423 1.00 91.19 85 HIS A O 1
ATOM 680 N N . SER A 1 86 ? -10.136 -2.595 0.465 1.00 92.56 86 SER A N 1
ATOM 681 C CA . SER A 1 86 ? -10.546 -2.661 1.874 1.00 92.56 86 SER A CA 1
ATOM 682 C C . SER A 1 86 ? -9.468 -2.107 2.816 1.00 92.56 86 SER A C 1
ATOM 684 O O . SER A 1 86 ? -9.760 -1.322 3.723 1.00 92.56 86 SER A O 1
ATOM 686 N N . LEU A 1 87 ? -8.200 -2.455 2.579 1.00 92.12 87 LEU A N 1
ATOM 687 C CA . LEU A 1 87 ? -7.073 -1.903 3.334 1.00 92.12 87 LEU A CA 1
ATOM 688 C C . LEU A 1 87 ? -6.910 -0.397 3.093 1.00 92.12 87 LEU A C 1
ATOM 690 O O . LEU A 1 87 ? -6.706 0.339 4.056 1.00 92.12 87 LEU A O 1
ATOM 694 N N . ASP A 1 88 ? -7.048 0.069 1.851 1.00 91.94 88 ASP A N 1
ATOM 695 C CA . ASP A 1 88 ? -6.967 1.488 1.491 1.00 91.94 88 ASP A CA 1
ATOM 696 C C . ASP A 1 88 ? -8.021 2.310 2.254 1.00 91.94 88 ASP A C 1
ATOM 698 O O . ASP A 1 88 ? -7.682 3.318 2.878 1.00 91.94 88 ASP A O 1
ATOM 702 N N . GLN A 1 89 ? -9.276 1.845 2.302 1.00 93.50 89 GLN A N 1
ATOM 703 C CA . GLN A 1 89 ? -10.357 2.500 3.054 1.00 93.50 89 GLN A CA 1
ATOM 704 C C . GLN A 1 89 ? -10.048 2.596 4.549 1.00 93.50 89 GLN A C 1
ATOM 706 O O . GLN A 1 89 ? -10.204 3.652 5.160 1.00 93.50 89 GLN A O 1
ATOM 711 N N . ARG A 1 90 ? -9.544 1.514 5.145 1.00 91.94 90 ARG A N 1
ATOM 712 C CA . ARG A 1 90 ? -9.144 1.483 6.559 1.00 91.94 90 ARG A CA 1
ATOM 713 C C . ARG A 1 90 ? -7.995 2.447 6.848 1.00 91.94 90 ARG A C 1
ATOM 715 O O . ARG A 1 90 ? -8.036 3.194 7.826 1.00 91.94 90 ARG A O 1
ATOM 722 N N . ILE A 1 91 ? -6.997 2.496 5.963 1.00 92.31 91 ILE A N 1
ATOM 723 C CA . ILE A 1 91 ? -5.887 3.449 6.065 1.00 92.31 91 ILE A CA 1
ATOM 724 C C . ILE A 1 91 ? -6.408 4.879 5.974 1.00 92.31 91 ILE A C 1
ATOM 726 O O . ILE A 1 91 ? -5.953 5.719 6.748 1.00 92.31 91 ILE A O 1
ATOM 730 N N . LEU A 1 92 ? -7.353 5.174 5.076 1.00 90.19 92 LEU A N 1
ATOM 731 C CA . LEU A 1 92 ? -7.971 6.497 4.935 1.00 90.19 92 LEU A CA 1
ATOM 732 C C . LEU A 1 92 ? -8.838 6.872 6.145 1.00 90.19 92 LEU A C 1
ATOM 734 O O . LEU A 1 92 ? -8.779 8.018 6.597 1.00 90.19 92 LEU A O 1
ATOM 738 N N . ALA A 1 93 ? -9.518 5.903 6.757 1.00 92.00 93 ALA A N 1
ATOM 739 C CA . ALA A 1 93 ? -10.261 6.077 8.005 1.00 92.00 93 ALA A CA 1
ATOM 740 C C . ALA A 1 93 ? -9.360 6.367 9.225 1.00 92.00 93 ALA A C 1
ATOM 742 O O . ALA A 1 93 ? -9.852 6.757 10.279 1.00 92.00 93 ALA A O 1
ATOM 743 N N . GLY A 1 94 ? -8.036 6.230 9.092 1.00 89.31 94 GLY A N 1
ATOM 744 C CA . GLY A 1 94 ? -7.076 6.518 10.163 1.00 89.31 94 GLY A CA 1
ATOM 745 C C . GLY A 1 94 ? -6.557 5.280 10.874 1.00 89.31 94 GLY A C 1
ATOM 746 O O . GLY A 1 94 ? -5.761 5.410 11.804 1.00 89.31 94 GLY A O 1
ATOM 747 N N . GLU A 1 95 ? -6.949 4.088 10.428 1.00 90.19 95 GLU A N 1
ATOM 748 C CA . GLU A 1 95 ? -6.464 2.857 11.020 1.00 90.19 95 GLU A CA 1
ATOM 749 C C . GLU A 1 95 ? -4.971 2.664 10.737 1.00 90.19 95 GLU A C 1
ATOM 751 O O . GLU A 1 95 ? -4.477 2.809 9.613 1.00 90.19 95 GLU A O 1
ATOM 756 N N . ARG A 1 96 ? -4.227 2.310 11.786 1.00 86.62 96 ARG A N 1
ATOM 757 C CA . ARG A 1 96 ? -2.794 2.057 11.684 1.00 86.62 96 ARG A CA 1
ATOM 758 C C . ARG A 1 96 ? -2.547 0.624 11.222 1.00 86.62 96 ARG A C 1
ATOM 760 O O . ARG A 1 96 ? -2.443 -0.290 12.033 1.00 86.62 96 ARG A O 1
ATOM 767 N N . ILE A 1 97 ? -2.392 0.442 9.914 1.00 88.12 97 ILE A N 1
ATOM 768 C CA . ILE A 1 97 ? -2.081 -0.865 9.322 1.00 88.12 97 ILE A CA 1
ATOM 769 C C . ILE A 1 97 ? -0.565 -1.102 9.303 1.00 88.12 97 ILE A C 1
ATOM 771 O O . ILE A 1 97 ? 0.206 -0.298 8.773 1.00 88.12 97 ILE A O 1
ATOM 775 N N . SER A 1 98 ? -0.124 -2.215 9.894 1.00 87.38 98 SER A N 1
ATOM 776 C CA . SER A 1 98 ? 1.279 -2.636 9.901 1.00 87.38 98 SER A CA 1
ATOM 777 C C . SER A 1 98 ? 1.660 -3.415 8.636 1.00 87.38 98 SER A C 1
ATOM 779 O O . SER A 1 98 ? 0.821 -4.003 7.954 1.00 87.38 98 SER A O 1
ATOM 781 N N . LEU A 1 99 ? 2.966 -3.494 8.359 1.00 85.25 99 LEU A N 1
ATOM 782 C CA . LEU A 1 99 ? 3.495 -4.337 7.281 1.00 85.25 99 LEU A CA 1
ATOM 783 C C . LEU A 1 99 ? 3.143 -5.821 7.479 1.00 85.25 99 LEU A C 1
ATOM 785 O O . LEU A 1 99 ? 2.848 -6.505 6.505 1.00 85.25 99 LEU A O 1
ATOM 789 N N . SER A 1 100 ? 3.149 -6.312 8.724 1.00 86.06 100 SER A N 1
ATOM 790 C CA . SER A 1 100 ? 2.781 -7.699 9.037 1.00 86.06 100 SER A CA 1
ATOM 791 C C . SER A 1 100 ? 1.338 -8.007 8.649 1.00 86.06 100 SER A C 1
ATOM 793 O O . SER A 1 100 ? 1.086 -9.041 8.041 1.00 86.06 100 SER A O 1
ATOM 795 N N . ARG A 1 101 ? 0.414 -7.072 8.901 1.00 86.69 101 ARG A N 1
ATOM 796 C CA . ARG A 1 101 ? -0.995 -7.192 8.512 1.00 86.69 101 ARG A CA 1
ATOM 797 C C . ARG A 1 101 ? -1.162 -7.284 6.994 1.00 86.69 101 ARG A C 1
ATOM 799 O O . ARG A 1 101 ? -1.947 -8.088 6.507 1.00 86.69 101 ARG A O 1
ATOM 806 N N . ILE A 1 102 ? -0.399 -6.487 6.244 1.00 86.56 102 ILE A N 1
ATOM 807 C CA . ILE A 1 102 ? -0.396 -6.550 4.776 1.00 86.56 102 ILE A CA 1
ATOM 808 C C . ILE A 1 102 ? 0.179 -7.895 4.308 1.00 86.56 102 ILE A C 1
ATOM 810 O O . ILE A 1 102 ? -0.383 -8.527 3.422 1.00 86.56 102 ILE A O 1
ATOM 814 N N . ALA A 1 103 ? 1.258 -8.379 4.928 1.00 85.44 103 ALA A N 1
ATOM 815 C CA . ALA A 1 103 ? 1.855 -9.674 4.594 1.00 85.44 103 ALA A CA 1
ATOM 816 C C . ALA A 1 103 ? 0.937 -10.870 4.920 1.00 85.44 103 ALA A C 1
ATOM 818 O O . ALA A 1 103 ? 0.923 -11.858 4.192 1.00 85.44 103 ALA A O 1
ATOM 819 N N . GLU A 1 104 ? 0.150 -10.799 5.994 1.00 85.69 104 GLU A N 1
ATOM 820 C CA . GLU A 1 104 ? -0.917 -11.769 6.275 1.00 85.69 104 GLU A CA 1
ATOM 821 C C . GLU A 1 104 ? -1.967 -11.790 5.167 1.00 85.69 104 GLU A C 1
ATOM 823 O O . GLU A 1 104 ? -2.347 -12.867 4.718 1.00 85.69 104 GLU A O 1
ATOM 828 N N . ALA A 1 105 ? -2.383 -10.616 4.688 1.00 85.75 105 ALA A N 1
ATOM 829 C CA . ALA A 1 105 ? -3.357 -10.518 3.609 1.00 85.75 105 ALA A CA 1
ATOM 830 C C . ALA A 1 105 ? -2.858 -11.185 2.313 1.00 85.75 105 ALA A C 1
ATOM 832 O O . ALA A 1 105 ? -3.650 -11.823 1.632 1.00 85.75 105 ALA A O 1
ATOM 833 N N . HIS A 1 106 ? -1.555 -11.131 2.015 1.00 82.38 106 HIS A N 1
ATOM 834 C CA . HIS A 1 106 ? -0.958 -11.896 0.906 1.00 82.38 106 HIS A CA 1
ATOM 835 C C . HIS A 1 106 ? -1.055 -13.416 1.106 1.00 82.38 106 HIS A C 1
ATOM 837 O O . HIS A 1 106 ? -1.392 -14.142 0.177 1.00 82.38 106 HIS A O 1
ATOM 843 N N . ARG A 1 107 ? -0.793 -13.911 2.323 1.00 81.38 107 ARG A N 1
ATOM 844 C CA . ARG A 1 107 ? -0.800 -15.356 2.624 1.00 81.38 107 ARG A CA 1
ATOM 845 C C . ARG A 1 107 ? -2.195 -15.979 2.615 1.00 81.38 107 ARG A C 1
ATOM 847 O O . ARG A 1 107 ? -2.316 -17.158 2.323 1.00 81.38 107 ARG A O 1
ATOM 854 N N . GLY A 1 108 ? -3.229 -15.206 2.943 1.00 72.88 108 GLY A N 1
ATOM 855 C CA . GLY A 1 108 ? -4.618 -15.683 2.950 1.00 72.88 108 GLY A CA 1
ATOM 856 C C . GLY A 1 108 ? -5.252 -15.850 1.565 1.00 72.88 108 GLY A C 1
ATOM 857 O O . GLY A 1 108 ? -6.383 -16.316 1.493 1.00 72.88 108 GLY A O 1
ATOM 858 N N . HIS A 1 109 ? -4.556 -15.453 0.494 1.00 58.56 109 HIS A N 1
ATOM 859 C CA . HIS A 1 109 ? -5.065 -15.461 -0.885 1.00 58.56 109 HIS A CA 1
ATOM 860 C C . HIS A 1 109 ? -4.099 -16.148 -1.874 1.00 58.56 109 HIS A C 1
ATOM 862 O O . HIS A 1 109 ? -4.195 -15.906 -3.076 1.00 58.56 109 HIS A O 1
ATOM 868 N N . SER A 1 110 ? -3.146 -16.945 -1.366 1.00 52.09 110 SER A N 1
ATOM 869 C CA . SER A 1 110 ? -2.256 -17.802 -2.173 1.00 52.09 110 SER A CA 1
ATOM 870 C C . SER A 1 110 ? -2.853 -19.183 -2.403 1.00 52.09 110 SER A C 1
ATOM 872 O O . SER A 1 110 ? -3.561 -19.664 -1.490 1.00 52.09 110 SER A O 1
#

Secondary structure (DSSP, 8-state):
------S----HHHHHHHHHHHHHH-HHHHHHHGGG-TTS-HHHHHHHHHHHHHHHTT-HHHHHHS-HHHHHHHT-TTS-HHHHHHHHHHHHTT----HHHHHHHHHTT-

Organism: NCBI:txid858423